Protein AF-A0A2V8IX48-F1 (afdb_monomer_lite)

Secondary structure (DSSP, 8-state):
--HHHHHHHTTS-HHHHHHHHHHHHTS--TT-SSPPPGGGEEEEEEEES-GGGHHHHHHHHHHHH-S-PPEEEEEE-S--SSTT--EEEEEEEPPPP------

Sequence (103 aa):
MNTREARTKCRRMPARRNLQNFWHSFSPRKGYRSPLPRNDIVTMTVFITDVRLGPEFLRIRKEILGRDFPASALIGVSRLMPVDGLLEIQAIAVLPCRDTATP

Structure (mmCIF, N/CA/C/O backbone):
data_AF-A0A2V8IX48-F1
#
_entry.id   AF-A0A2V8IX48-F1
#
loop_
_atom_site.group_PDB
_atom_site.id
_atom_site.type_symbol
_atom_site.label_atom_id
_atom_site.label_alt_id
_atom_site.label_comp_id
_atom_site.label_asym_id
_atom_site.label_entity_id
_atom_site.label_seq_id
_atom_site.pdbx_PDB_ins_code
_atom_site.Cartn_x
_atom_site.Cartn_y
_atom_site.Cartn_z
_atom_site.occupancy
_atom_site.B_iso_or_equiv
_atom_site.auth_seq_id
_atom_site.auth_comp_id
_atom_site.auth_asym_id
_atom_site.auth_atom_id
_atom_site.pdbx_PDB_model_num
ATOM 1 N N . MET A 1 1 ? 3.628 21.541 28.780 1.00 41.91 1 MET A N 1
ATOM 2 C CA . MET A 1 1 ? 3.227 21.091 27.425 1.00 41.91 1 MET A CA 1
ATOM 3 C C . MET A 1 1 ? 1.832 20.488 27.506 1.00 41.91 1 MET A C 1
ATOM 5 O O . MET A 1 1 ? 1.640 19.550 28.266 1.00 41.91 1 MET A O 1
ATOM 9 N N . ASN A 1 2 ? 0.848 21.075 26.820 1.00 37.06 2 ASN A N 1
ATOM 10 C CA . ASN A 1 2 ? -0.567 20.721 26.973 1.00 37.06 2 ASN A CA 1
ATOM 11 C C . ASN A 1 2 ? -0.917 19.475 26.132 1.00 37.06 2 ASN A C 1
ATOM 13 O O . ASN A 1 2 ? -0.599 19.397 24.946 1.00 37.06 2 ASN A O 1
ATOM 17 N N . THR A 1 3 ? -1.588 18.499 26.741 1.00 45.44 3 THR A N 1
ATOM 18 C CA . THR A 1 3 ? -1.913 17.169 26.184 1.00 45.44 3 THR A CA 1
ATOM 19 C C . THR A 1 3 ? -2.754 17.210 24.900 1.00 45.44 3 THR A C 1
ATOM 21 O O . THR A 1 3 ? -2.769 16.243 24.134 1.00 45.44 3 THR A O 1
ATOM 24 N N . ARG A 1 4 ? -3.411 18.339 24.607 1.00 41.47 4 ARG A N 1
ATOM 25 C CA . ARG A 1 4 ? -4.147 18.572 23.351 1.00 41.47 4 ARG A CA 1
ATOM 26 C C . ARG A 1 4 ? -3.238 18.803 22.141 1.00 41.47 4 ARG A C 1
ATOM 28 O O . ARG A 1 4 ? -3.573 18.377 21.041 1.00 41.47 4 ARG A O 1
ATOM 35 N N . GLU A 1 5 ? -2.073 19.410 22.333 1.00 37.19 5 GLU A N 1
ATOM 36 C CA . GLU A 1 5 ? -1.149 19.753 21.245 1.00 37.19 5 GLU A CA 1
ATOM 37 C C . GLU A 1 5 ? -0.362 18.522 20.757 1.00 37.19 5 GLU A C 1
ATOM 39 O O . GLU A 1 5 ? -0.151 18.331 19.557 1.00 37.19 5 GLU A O 1
ATOM 44 N N . ALA A 1 6 ? -0.045 17.604 21.679 1.00 35.69 6 ALA A N 1
ATOM 45 C CA . ALA A 1 6 ? 0.565 16.309 21.371 1.00 35.69 6 ALA A CA 1
ATOM 46 C C . ALA A 1 6 ? -0.364 15.401 20.539 1.00 35.69 6 ALA A C 1
ATOM 48 O O . ALA A 1 6 ? 0.090 14.753 19.594 1.00 35.69 6 ALA A O 1
ATOM 49 N N . ARG A 1 7 ? -1.680 15.406 20.817 1.00 34.88 7 ARG A N 1
ATOM 50 C CA . ARG A 1 7 ? -2.681 14.656 20.029 1.00 34.88 7 ARG A CA 1
ATOM 51 C C . ARG A 1 7 ? -2.819 15.180 18.601 1.00 34.88 7 ARG A C 1
ATOM 53 O O . ARG A 1 7 ? -2.979 14.384 17.682 1.00 34.88 7 ARG A O 1
ATOM 60 N N . THR A 1 8 ? -2.724 16.492 18.402 1.00 39.00 8 THR A N 1
ATOM 61 C CA . THR A 1 8 ? -2.839 17.108 17.070 1.00 39.00 8 THR A CA 1
ATOM 62 C C . THR A 1 8 ? -1.580 16.889 16.229 1.00 39.00 8 THR A C 1
ATOM 64 O O . THR A 1 8 ? -1.679 16.649 15.027 1.00 39.00 8 THR A O 1
ATOM 67 N N . LYS A 1 9 ? -0.394 16.867 16.855 1.00 37.81 9 LYS A N 1
ATOM 68 C CA . LYS A 1 9 ? 0.878 16.573 16.173 1.00 37.81 9 LYS A CA 1
ATOM 69 C C . LYS A 1 9 ? 1.005 15.095 15.766 1.00 37.81 9 LYS A C 1
ATOM 71 O O . LYS A 1 9 ? 1.582 14.810 14.721 1.00 37.81 9 LYS A O 1
ATOM 76 N N . CYS A 1 10 ? 0.396 14.183 16.533 1.00 33.59 10 CYS A N 1
ATOM 77 C CA . CYS A 1 10 ? 0.321 12.743 16.243 1.00 33.59 10 CYS A CA 1
ATOM 78 C C . CYS A 1 10 ? -0.755 12.374 15.192 1.00 33.59 10 CYS A C 1
ATOM 80 O O . CYS A 1 10 ? -0.787 11.258 14.687 1.00 33.59 10 CYS A O 1
ATOM 82 N N . ARG A 1 11 ? -1.639 13.317 14.825 1.00 43.06 11 ARG A N 1
ATOM 83 C CA . ARG A 1 11 ? -2.783 13.083 13.922 1.00 43.06 11 ARG A CA 1
ATOM 84 C C . ARG A 1 11 ? -2.513 13.338 12.439 1.00 43.06 11 ARG A C 1
ATOM 86 O O . ARG A 1 11 ? -3.404 13.118 11.623 1.00 43.06 11 ARG A O 1
ATOM 93 N N . ARG A 1 12 ? -1.320 13.809 12.063 1.00 47.09 12 ARG A N 1
ATOM 94 C CA . ARG A 1 12 ? -0.921 13.830 10.648 1.00 47.09 12 ARG A CA 1
ATOM 95 C C . ARG A 1 12 ? -0.624 12.394 10.243 1.00 47.09 12 ARG A C 1
ATOM 97 O O . ARG A 1 12 ? 0.310 11.807 10.778 1.00 47.09 12 ARG A O 1
ATOM 104 N N . MET A 1 13 ? -1.434 11.846 9.339 1.00 50.38 13 MET A N 1
ATOM 105 C CA . MET A 1 13 ? -1.317 10.470 8.860 1.00 50.38 13 MET A CA 1
ATOM 106 C C . MET A 1 13 ? 0.148 10.034 8.677 1.00 50.38 13 MET A C 1
ATOM 108 O O . MET A 1 13 ? 0.860 10.622 7.853 1.00 50.38 13 MET A O 1
ATOM 112 N N . PRO A 1 14 ? 0.587 8.952 9.346 1.00 64.31 14 PRO A N 1
ATOM 113 C CA . PRO A 1 14 ? 1.864 8.312 9.070 1.00 64.31 14 PRO A CA 1
ATOM 114 C C . PRO A 1 14 ? 1.968 7.841 7.622 1.00 64.31 14 PRO A C 1
ATOM 116 O O . PRO A 1 14 ? 3.076 7.685 7.143 1.00 64.31 14 PRO A O 1
ATOM 119 N N . ALA A 1 15 ? 0.857 7.671 6.894 1.00 64.56 15 ALA A N 1
ATOM 120 C CA . ALA A 1 15 ? 0.829 7.166 5.521 1.00 64.56 15 ALA A CA 1
ATOM 121 C C . ALA A 1 15 ? 1.844 7.844 4.589 1.00 64.56 15 ALA A C 1
ATOM 123 O O . ALA A 1 15 ? 2.589 7.165 3.887 1.00 64.56 15 ALA A O 1
ATOM 124 N N . ARG A 1 16 ? 1.936 9.180 4.625 1.00 74.88 16 ARG A N 1
ATOM 125 C CA . ARG A 1 16 ? 2.905 9.917 3.804 1.00 74.88 16 ARG A CA 1
ATOM 126 C C . ARG A 1 16 ? 4.344 9.631 4.230 1.00 74.88 16 ARG A C 1
ATOM 128 O O . ARG A 1 16 ? 5.198 9.437 3.373 1.00 74.88 16 ARG A O 1
ATOM 135 N N . ARG A 1 17 ? 4.604 9.565 5.538 1.00 75.69 17 ARG A N 1
ATOM 136 C CA . ARG A 1 17 ? 5.923 9.229 6.092 1.00 75.69 17 ARG A CA 1
ATOM 137 C C . ARG A 1 17 ? 6.297 7.774 5.811 1.00 75.69 17 ARG A C 1
ATOM 139 O O . ARG A 1 17 ? 7.434 7.513 5.454 1.00 75.69 17 ARG A O 1
ATOM 146 N N . ASN A 1 18 ? 5.352 6.848 5.905 1.00 74.88 18 ASN A N 1
ATOM 147 C CA . ASN A 1 18 ? 5.566 5.427 5.660 1.00 74.88 18 ASN A CA 1
ATOM 148 C C . ASN A 1 18 ? 5.826 5.179 4.178 1.00 74.88 18 ASN A C 1
ATOM 150 O O . ASN A 1 18 ? 6.771 4.474 3.857 1.00 74.88 18 ASN A O 1
ATOM 154 N N . LEU A 1 19 ? 5.077 5.829 3.280 1.00 67.94 19 LEU A N 1
ATOM 155 C CA . LEU A 1 19 ? 5.320 5.735 1.842 1.00 67.94 19 LEU A CA 1
ATOM 156 C C . LEU A 1 19 ? 6.647 6.408 1.438 1.00 67.94 19 LEU A C 1
ATOM 158 O O . LEU A 1 19 ? 7.353 5.890 0.579 1.00 67.94 19 LEU A O 1
ATOM 162 N N . GLN A 1 20 ? 7.038 7.504 2.100 1.00 73.31 20 GLN A N 1
ATOM 163 C CA . GLN A 1 20 ? 8.364 8.115 1.930 1.00 73.31 20 GLN A CA 1
ATOM 164 C C . GLN A 1 20 ? 9.493 7.205 2.434 1.00 73.31 20 GLN A C 1
ATOM 166 O O . GLN A 1 20 ? 10.448 6.971 1.705 1.00 73.31 20 GLN A O 1
ATOM 171 N N . ASN A 1 21 ? 9.387 6.654 3.646 1.00 76.25 21 ASN A N 1
ATOM 172 C CA . ASN A 1 21 ? 10.375 5.730 4.215 1.00 76.25 21 ASN A CA 1
ATOM 173 C C . ASN A 1 21 ? 10.511 4.455 3.373 1.00 76.25 21 ASN A C 1
ATOM 175 O O . ASN A 1 21 ? 11.620 3.990 3.113 1.00 76.25 21 ASN A O 1
ATOM 179 N N . PHE A 1 22 ? 9.379 3.912 2.927 1.00 73.69 22 PHE A N 1
ATOM 180 C CA . PHE A 1 22 ? 9.307 2.808 1.980 1.00 73.69 22 PHE A CA 1
ATOM 181 C C . PHE A 1 22 ? 10.079 3.155 0.705 1.00 73.69 22 PHE A C 1
ATOM 183 O O . PHE A 1 22 ? 11.013 2.445 0.352 1.00 73.69 22 PHE A O 1
ATOM 190 N N . TRP A 1 23 ? 9.780 4.295 0.076 1.00 65.88 23 TRP A N 1
ATOM 191 C CA . TRP A 1 23 ? 10.484 4.741 -1.127 1.00 65.88 23 TRP A CA 1
ATOM 192 C C . TRP A 1 23 ? 11.993 4.899 -0.895 1.00 65.88 23 TRP A C 1
ATOM 194 O O . TRP A 1 23 ? 12.796 4.402 -1.678 1.00 65.88 23 TRP A O 1
ATOM 204 N N . HIS A 1 24 ? 12.397 5.507 0.223 1.00 69.69 24 HIS A N 1
ATOM 205 C CA . HIS A 1 24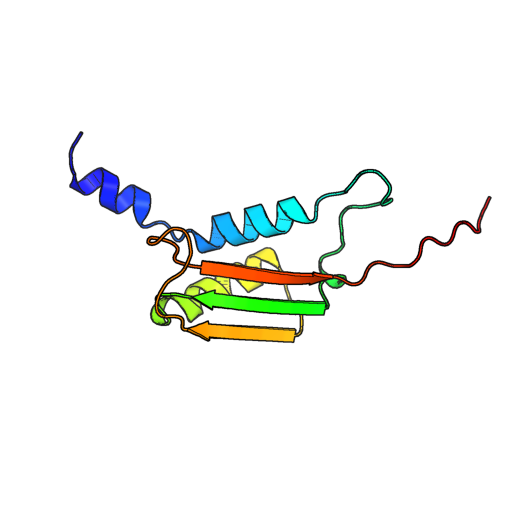 ? 13.807 5.636 0.595 1.00 69.69 24 HIS A CA 1
ATOM 206 C C . HIS A 1 24 ? 14.505 4.288 0.820 1.00 69.69 24 HIS A C 1
ATOM 208 O O . HIS A 1 24 ? 15.708 4.190 0.601 1.00 69.69 24 HIS A O 1
ATOM 214 N N . SER A 1 25 ? 13.777 3.240 1.209 1.00 67.56 25 SER A N 1
ATOM 215 C CA . SER A 1 25 ? 14.332 1.885 1.353 1.00 67.56 25 SER A CA 1
ATOM 216 C C . SER A 1 25 ? 14.671 1.238 0.001 1.00 67.56 25 SER A C 1
ATOM 218 O O . SER A 1 25 ? 15.479 0.308 -0.050 1.00 67.56 25 SER A O 1
ATOM 220 N N . PHE A 1 26 ? 14.093 1.759 -1.087 1.00 60.72 26 PHE A N 1
ATOM 221 C CA . PHE A 1 26 ? 14.386 1.402 -2.477 1.00 60.72 26 PHE A CA 1
ATOM 222 C C . PHE A 1 26 ? 15.337 2.395 -3.178 1.00 60.72 26 PHE A C 1
ATOM 224 O O . PHE A 1 26 ? 15.629 2.242 -4.365 1.00 60.72 26 PHE A O 1
ATOM 231 N N . SER A 1 27 ? 15.873 3.390 -2.457 1.00 57.09 27 SER A N 1
ATOM 232 C CA . SER A 1 27 ? 16.981 4.228 -2.938 1.00 57.09 27 SER A CA 1
ATOM 233 C C . SER A 1 27 ? 18.221 3.378 -3.272 1.00 57.09 27 SER A C 1
ATOM 235 O O . SER A 1 27 ? 18.339 2.249 -2.787 1.00 57.09 27 SER A O 1
ATOM 237 N N . PRO A 1 28 ? 19.168 3.890 -4.087 1.00 55.75 28 PRO A N 1
ATOM 238 C CA . PRO A 1 28 ? 20.189 3.066 -4.724 1.00 55.75 28 PRO A CA 1
ATOM 239 C C . PRO A 1 28 ? 21.006 2.294 -3.687 1.00 55.75 28 PRO A C 1
ATOM 241 O O . PRO A 1 28 ? 21.752 2.878 -2.897 1.00 55.75 28 PRO A O 1
ATOM 244 N N . ARG A 1 29 ? 20.891 0.963 -3.693 1.00 56.34 29 ARG A N 1
ATOM 245 C CA . ARG A 1 29 ? 21.832 0.111 -2.963 1.00 56.34 29 ARG A CA 1
ATOM 246 C C . ARG A 1 29 ? 23.133 0.040 -3.760 1.00 56.34 29 ARG A C 1
ATOM 248 O O . ARG A 1 29 ? 23.097 -0.074 -4.986 1.00 56.34 29 ARG A O 1
ATOM 255 N N . LYS A 1 30 ? 24.282 0.104 -3.071 1.00 45.72 30 LYS A N 1
ATOM 256 C CA . LYS A 1 30 ? 25.615 -0.014 -3.693 1.00 45.72 30 LYS A CA 1
ATOM 257 C C . LYS A 1 30 ? 25.634 -1.210 -4.659 1.00 45.72 30 LYS A C 1
ATOM 259 O O . LYS A 1 30 ? 25.433 -2.344 -4.237 1.00 45.72 30 LYS A O 1
ATOM 264 N N . GLY A 1 31 ? 25.843 -0.933 -5.949 1.00 54.88 31 GLY A N 1
ATOM 265 C CA . GLY A 1 31 ? 25.870 -1.930 -7.024 1.00 54.88 31 GLY A CA 1
ATOM 266 C C . GLY A 1 31 ? 24.706 -1.874 -8.029 1.00 54.88 31 GLY A C 1
ATOM 267 O O . GLY A 1 31 ? 24.756 -2.599 -9.019 1.00 54.88 31 GLY A O 1
ATOM 268 N N . TYR A 1 32 ? 23.675 -1.052 -7.830 1.00 54.34 32 TYR A N 1
ATOM 269 C CA . TYR A 1 32 ? 22.670 -0.754 -8.865 1.00 54.34 32 TYR A CA 1
ATOM 270 C C . TYR A 1 32 ? 22.977 0.601 -9.523 1.00 54.34 32 TYR A C 1
ATOM 272 O O . TYR A 1 32 ? 23.342 1.548 -8.827 1.00 54.34 32 TYR A O 1
ATOM 280 N N . ARG A 1 33 ? 22.886 0.691 -10.862 1.00 50.44 33 ARG A N 1
ATOM 281 C CA . ARG A 1 33 ? 23.322 1.872 -11.648 1.00 50.44 33 ARG A CA 1
ATOM 282 C C . ARG A 1 33 ? 22.380 3.081 -11.517 1.00 50.44 33 ARG A C 1
ATOM 284 O O . ARG A 1 33 ? 22.735 4.175 -11.942 1.00 50.44 33 ARG A O 1
ATOM 291 N N . SER A 1 34 ? 21.220 2.915 -10.889 1.00 46.78 34 SER A N 1
ATOM 292 C CA . SER A 1 34 ? 20.217 3.968 -10.712 1.00 46.78 34 SER A CA 1
ATOM 293 C C . SER A 1 34 ? 19.276 3.644 -9.538 1.00 46.78 34 SER A C 1
ATOM 295 O O . SER A 1 34 ? 19.146 2.472 -9.172 1.00 46.78 34 SER A O 1
ATOM 297 N N . PRO A 1 35 ? 18.639 4.655 -8.904 1.00 56.66 35 PRO A N 1
ATOM 298 C CA . PRO A 1 35 ? 17.507 4.415 -8.003 1.00 56.66 35 PRO A CA 1
ATOM 299 C C . PRO A 1 35 ? 16.435 3.621 -8.746 1.00 56.66 35 PRO A C 1
ATOM 301 O O . PRO A 1 35 ? 16.275 3.831 -9.950 1.00 56.66 35 PRO A O 1
ATOM 304 N N . LEU A 1 36 ? 15.708 2.741 -8.051 1.00 56.75 36 LEU A N 1
ATOM 305 C CA . LEU A 1 36 ? 14.652 1.971 -8.702 1.00 56.75 36 LEU A CA 1
ATOM 306 C C . LEU A 1 36 ? 13.649 2.923 -9.358 1.00 56.75 36 LEU A C 1
ATOM 308 O O . LEU A 1 36 ? 13.054 3.747 -8.649 1.00 56.75 36 LEU A O 1
ATOM 312 N N . PRO A 1 37 ? 13.446 2.869 -10.685 1.00 63.69 37 PRO A N 1
ATOM 313 C CA . PRO A 1 37 ? 12.306 3.528 -11.273 1.00 63.69 37 PRO A CA 1
ATOM 314 C C . PRO A 1 37 ? 11.033 2.997 -10.622 1.00 63.69 37 PRO A C 1
ATOM 316 O O . PRO A 1 37 ? 10.890 1.837 -10.249 1.00 63.69 37 PRO A O 1
ATOM 319 N N . ARG A 1 38 ? 10.070 3.899 -10.495 1.00 63.06 38 ARG A N 1
ATOM 320 C CA . ARG A 1 38 ? 8.753 3.652 -9.906 1.00 63.06 38 ARG A CA 1
ATOM 321 C C . ARG A 1 38 ? 8.020 2.455 -10.537 1.00 63.06 38 ARG A C 1
ATOM 323 O O . ARG A 1 38 ? 7.202 1.836 -9.868 1.00 63.06 38 ARG A O 1
ATOM 330 N N . ASN A 1 39 ? 8.366 2.144 -11.787 1.00 72.38 39 ASN A N 1
ATOM 331 C CA . ASN A 1 39 ? 7.851 1.032 -12.582 1.00 72.38 39 ASN A CA 1
ATOM 332 C C . ASN A 1 39 ? 8.425 -0.345 -12.225 1.00 72.38 39 ASN A C 1
ATOM 334 O O . ASN A 1 39 ? 7.863 -1.343 -12.658 1.00 72.38 39 ASN A O 1
ATOM 338 N N . ASP A 1 40 ? 9.512 -0.422 -11.455 1.00 81.69 40 ASP A N 1
ATOM 339 C CA . ASP A 1 40 ? 10.098 -1.716 -11.084 1.00 81.69 40 ASP A CA 1
ATOM 340 C C . ASP A 1 40 ? 9.288 -2.409 -9.988 1.00 81.69 40 ASP A C 1
ATOM 342 O O . ASP A 1 40 ? 9.387 -3.622 -9.809 1.00 81.69 40 ASP A O 1
ATOM 346 N N . ILE A 1 41 ? 8.477 -1.655 -9.237 1.00 85.44 41 ILE A N 1
ATOM 347 C CA . ILE A 1 41 ? 7.554 -2.225 -8.258 1.00 85.44 41 ILE A CA 1
ATOM 348 C C . ILE A 1 41 ? 6.428 -2.905 -9.033 1.00 85.44 41 ILE A C 1
ATOM 350 O O . ILE A 1 41 ? 5.670 -2.242 -9.733 1.00 85.44 41 ILE A O 1
ATOM 354 N N . VAL A 1 42 ? 6.293 -4.220 -8.869 1.00 89.50 42 VAL A N 1
ATOM 355 C CA . VAL A 1 42 ? 5.296 -5.027 -9.593 1.00 89.50 42 VAL A CA 1
ATOM 356 C C . VAL A 1 42 ? 4.057 -5.321 -8.751 1.00 89.50 42 VAL A C 1
ATOM 358 O O . VAL A 1 42 ? 2.954 -5.439 -9.283 1.00 89.50 42 VAL A O 1
ATOM 361 N N . THR A 1 43 ? 4.208 -5.396 -7.425 1.00 92.44 43 THR A N 1
ATOM 362 C CA . THR A 1 43 ? 3.082 -5.581 -6.501 1.00 92.44 43 THR A CA 1
ATOM 363 C C . THR A 1 43 ? 3.302 -4.867 -5.173 1.00 92.44 43 THR A C 1
ATOM 365 O O . THR A 1 43 ? 4.439 -4.733 -4.711 1.00 92.44 43 THR A O 1
ATOM 368 N N . MET A 1 44 ? 2.210 -4.421 -4.549 1.00 91.25 44 MET A N 1
ATOM 369 C CA . MET A 1 44 ? 2.187 -3.929 -3.174 1.00 91.25 44 MET A CA 1
ATOM 370 C C . MET A 1 44 ? 1.026 -4.508 -2.363 1.00 91.25 44 MET A C 1
ATOM 372 O O . MET A 1 44 ? -0.110 -4.597 -2.826 1.00 91.25 44 MET A O 1
ATOM 376 N N . THR A 1 45 ? 1.295 -4.783 -1.097 1.00 95.56 45 THR A N 1
ATOM 377 C CA . THR A 1 45 ? 0.294 -5.128 -0.093 1.00 95.56 45 THR A CA 1
ATOM 378 C C . THR A 1 45 ? 0.315 -4.063 0.987 1.00 95.56 45 THR A C 1
ATOM 380 O O . THR A 1 45 ? 1.36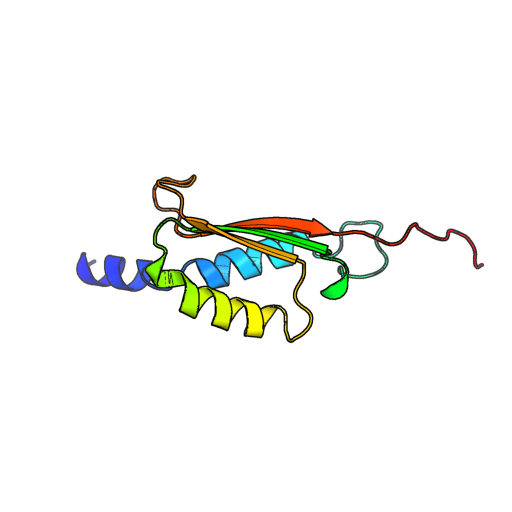2 -3.741 1.549 1.00 95.56 45 THR A O 1
ATOM 383 N N . VAL A 1 46 ? -0.850 -3.490 1.254 1.00 94.88 46 VAL A N 1
ATOM 384 C CA . VAL A 1 46 ? -1.021 -2.394 2.200 1.00 94.88 46 VAL A CA 1
ATOM 385 C C . VAL A 1 46 ? -1.927 -2.870 3.317 1.00 94.88 46 VAL A C 1
ATOM 387 O O . VAL A 1 46 ? -3.069 -3.250 3.067 1.00 94.88 46 VAL A O 1
ATOM 390 N N . PHE A 1 47 ? -1.433 -2.812 4.545 1.00 96.50 47 PHE A N 1
ATOM 391 C CA . PHE A 1 47 ? -2.194 -3.142 5.740 1.00 96.50 47 PHE A CA 1
ATOM 392 C C . PHE A 1 47 ? -2.594 -1.858 6.456 1.00 96.50 47 PHE A C 1
ATOM 394 O O . PHE A 1 47 ? -1.755 -0.981 6.672 1.00 96.50 47 PHE A O 1
ATOM 401 N N . ILE A 1 48 ? -3.869 -1.732 6.817 1.00 95.81 48 ILE A N 1
ATOM 402 C CA . ILE A 1 48 ? -4.419 -0.527 7.442 1.00 95.81 48 ILE A CA 1
ATOM 403 C C . ILE A 1 48 ? -5.246 -0.889 8.673 1.00 95.81 48 ILE A C 1
ATOM 405 O O . ILE A 1 48 ? -6.069 -1.801 8.624 1.00 95.81 48 ILE A O 1
ATOM 409 N N . THR A 1 49 ? -5.037 -0.180 9.783 1.00 96.12 49 THR A N 1
ATOM 410 C CA . THR A 1 49 ? -5.783 -0.439 11.030 1.00 96.12 49 THR A CA 1
ATOM 411 C C . THR A 1 49 ? -7.126 0.286 11.093 1.00 96.12 49 THR A C 1
ATOM 413 O O . THR A 1 49 ? -8.021 -0.127 11.824 1.00 96.12 49 THR A O 1
ATOM 416 N N . ASP A 1 50 ? -7.305 1.338 10.290 1.00 94.38 50 ASP A N 1
ATOM 417 C CA . ASP A 1 50 ? -8.572 2.055 10.137 1.00 94.38 50 ASP A CA 1
ATOM 418 C C . ASP A 1 50 ? -8.907 2.231 8.652 1.00 94.38 50 ASP A C 1
ATOM 420 O O . ASP A 1 50 ? -8.349 3.080 7.962 1.00 94.38 50 ASP A O 1
ATOM 424 N N . VAL A 1 51 ? -9.850 1.437 8.146 1.00 93.00 51 VAL A N 1
ATOM 425 C CA . VAL A 1 51 ? -1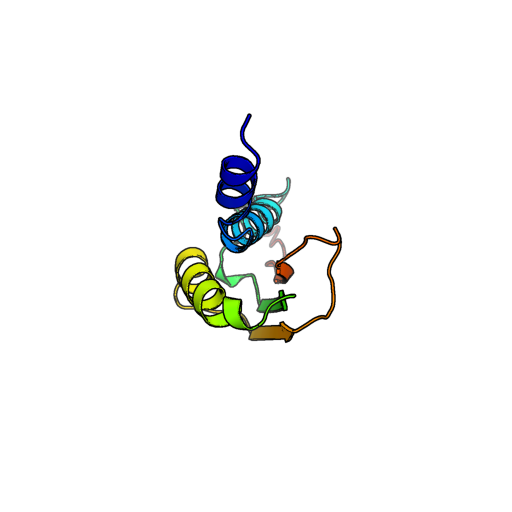0.235 1.429 6.722 1.00 93.00 51 VAL A CA 1
ATOM 426 C C . VAL A 1 51 ? -10.812 2.760 6.229 1.00 93.00 51 VAL A C 1
ATOM 428 O O . VAL A 1 51 ? -10.761 3.041 5.031 1.00 93.00 51 VAL A O 1
ATOM 431 N N . ARG A 1 52 ? -11.296 3.630 7.128 1.00 93.50 52 ARG A N 1
ATOM 432 C CA . ARG A 1 52 ? -11.809 4.969 6.772 1.00 93.50 52 ARG A CA 1
ATOM 433 C C . ARG A 1 52 ? -10.716 5.876 6.207 1.00 93.50 52 ARG A C 1
ATOM 435 O O . ARG A 1 52 ? -11.008 6.847 5.519 1.00 93.50 52 ARG A O 1
ATOM 442 N N . LEU A 1 53 ? -9.458 5.538 6.474 1.00 92.25 53 LEU A N 1
ATOM 443 C CA . LEU A 1 53 ? -8.267 6.219 5.978 1.00 92.25 53 LEU A CA 1
ATOM 444 C C . LEU A 1 53 ? -7.914 5.831 4.524 1.00 92.25 53 LEU A C 1
ATOM 446 O O . LEU A 1 53 ? -7.045 6.456 3.914 1.00 92.25 53 LEU A O 1
ATOM 450 N N . GLY A 1 54 ? -8.596 4.837 3.942 1.00 90.62 54 GLY A N 1
ATOM 451 C CA . GLY A 1 54 ? -8.347 4.329 2.589 1.00 90.62 54 GLY A CA 1
ATOM 452 C C . GLY A 1 54 ? -8.364 5.393 1.478 1.00 90.62 54 GLY A C 1
ATOM 453 O O . GLY A 1 54 ? -7.408 5.447 0.702 1.00 90.62 54 GLY A O 1
ATOM 454 N N . PRO A 1 55 ? -9.378 6.278 1.389 1.00 93.31 55 PRO A N 1
ATOM 455 C CA . PRO A 1 55 ? -9.418 7.324 0.363 1.00 93.31 55 PRO A CA 1
ATOM 456 C C . PRO A 1 55 ? -8.233 8.298 0.430 1.00 93.31 55 PRO A C 1
ATOM 458 O O . PRO A 1 55 ? -7.672 8.674 -0.601 1.00 93.31 55 PRO A O 1
ATOM 461 N N . GLU A 1 56 ? -7.806 8.677 1.637 1.00 91.75 56 GLU A N 1
ATOM 462 C CA . GLU A 1 56 ? -6.638 9.544 1.817 1.00 91.75 56 GLU A CA 1
ATOM 463 C C . GLU A 1 56 ? -5.344 8.816 1.431 1.00 91.75 56 GLU A C 1
ATOM 465 O O . GLU A 1 56 ? -4.499 9.396 0.745 1.00 91.75 56 GLU A O 1
ATOM 470 N N . PHE A 1 57 ? -5.218 7.530 1.778 1.00 91.00 57 PHE A N 1
ATOM 471 C CA . PHE A 1 57 ? -4.107 6.699 1.319 1.00 91.00 57 PHE A CA 1
ATOM 472 C C . PHE A 1 57 ? -4.044 6.628 -0.212 1.00 91.00 57 PHE A C 1
ATOM 474 O O . PHE A 1 57 ? -2.976 6.844 -0.780 1.00 91.00 57 PHE A O 1
ATOM 481 N N . LEU A 1 58 ? -5.167 6.385 -0.895 1.00 89.81 58 LEU A N 1
ATOM 482 C CA . LEU A 1 58 ? -5.210 6.324 -2.360 1.00 89.81 58 LEU A CA 1
ATOM 483 C C . LEU A 1 58 ? -4.795 7.653 -3.007 1.00 89.81 58 LEU A C 1
ATOM 485 O O . LEU A 1 58 ? -4.049 7.646 -3.989 1.00 89.81 58 LEU A O 1
ATOM 489 N N . ARG A 1 59 ? -5.205 8.793 -2.434 1.00 91.19 59 ARG A N 1
ATOM 490 C CA . ARG A 1 59 ? -4.759 10.123 -2.879 1.00 91.19 59 ARG A CA 1
ATOM 491 C C . ARG A 1 59 ? -3.240 10.276 -2.750 1.00 91.19 59 ARG A C 1
ATOM 493 O O . ARG A 1 59 ? -2.580 10.624 -3.725 1.00 91.19 59 ARG A O 1
ATOM 500 N N . ILE A 1 60 ? -2.679 9.961 -1.581 1.00 89.25 60 ILE A N 1
ATOM 501 C CA . ILE A 1 60 ? -1.230 10.043 -1.318 1.00 89.25 6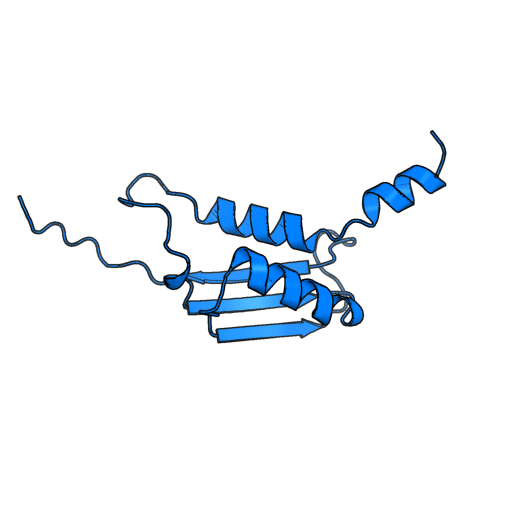0 ILE A CA 1
ATOM 502 C C . ILE A 1 60 ? -0.452 9.076 -2.222 1.00 89.25 60 ILE A C 1
ATOM 504 O O . ILE A 1 60 ? 0.587 9.437 -2.776 1.00 89.25 60 ILE A O 1
ATOM 508 N N . ARG A 1 61 ? -0.963 7.854 -2.408 1.00 87.19 61 ARG A N 1
ATOM 509 C CA . ARG A 1 61 ? -0.390 6.846 -3.304 1.00 87.19 61 ARG A CA 1
ATOM 510 C C . ARG A 1 61 ? -0.314 7.374 -4.731 1.00 87.19 61 ARG A C 1
ATOM 512 O O . ARG A 1 61 ? 0.717 7.206 -5.365 1.00 87.19 61 ARG A O 1
ATOM 519 N N . LYS A 1 62 ? -1.358 8.042 -5.225 1.00 87.00 62 LYS A N 1
ATOM 520 C CA . LYS A 1 62 ? -1.366 8.663 -6.558 1.00 87.00 62 LYS A CA 1
ATOM 521 C C . LYS A 1 62 ? -0.368 9.815 -6.678 1.00 87.00 62 LYS A C 1
ATOM 523 O O . LYS A 1 62 ? 0.305 9.927 -7.695 1.00 87.00 62 LYS A O 1
ATOM 528 N N . GLU A 1 63 ? -0.224 10.640 -5.644 1.00 86.12 63 GLU A N 1
ATOM 529 C CA . GLU A 1 63 ? 0.776 11.720 -5.620 1.00 86.12 63 GLU A CA 1
ATOM 530 C C . GLU A 1 63 ? 2.209 11.177 -5.674 1.00 86.12 63 GLU A C 1
ATOM 532 O O . GLU A 1 63 ? 3.048 11.692 -6.413 1.00 86.12 63 GLU A O 1
ATOM 537 N N . ILE A 1 64 ? 2.490 10.116 -4.912 1.00 79.56 64 ILE A N 1
ATOM 538 C CA . ILE A 1 64 ? 3.840 9.556 -4.791 1.00 79.56 64 ILE A CA 1
ATOM 539 C C . ILE A 1 64 ? 4.169 8.581 -5.919 1.00 79.56 64 ILE A C 1
ATOM 541 O O . ILE A 1 64 ? 5.323 8.545 -6.331 1.00 79.56 64 ILE A O 1
ATOM 545 N N . LEU A 1 65 ? 3.197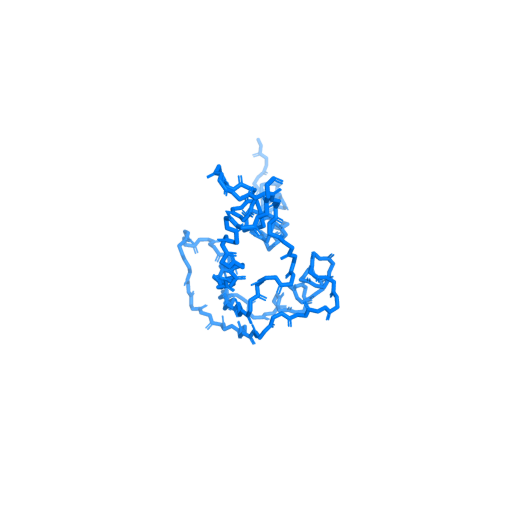 7.817 -6.429 1.00 78.56 65 LEU A N 1
ATOM 546 C CA . LEU A 1 65 ? 3.408 6.778 -7.443 1.00 78.56 65 LEU A CA 1
ATOM 547 C C . LEU A 1 65 ? 2.874 7.132 -8.846 1.00 78.56 65 LEU A C 1
ATOM 549 O O . LEU A 1 65 ? 3.143 6.425 -9.807 1.00 78.56 65 LEU A O 1
ATOM 553 N N . GLY A 1 66 ? 2.231 8.281 -9.034 1.00 79.88 66 GLY A N 1
ATOM 554 C CA . GLY A 1 66 ? 1.777 8.701 -10.361 1.00 79.88 66 GLY A CA 1
ATOM 555 C C . GLY A 1 66 ? 0.608 7.860 -10.889 1.00 79.88 66 GLY A C 1
ATOM 556 O O . GLY A 1 66 ? -0.338 7.593 -10.149 1.00 79.88 66 GLY A O 1
ATOM 557 N N . ARG A 1 67 ? 0.628 7.532 -12.191 1.00 69.62 67 ARG A N 1
ATOM 558 C CA . ARG A 1 67 ? -0.476 6.848 -12.898 1.00 69.62 67 ARG A CA 1
ATOM 559 C C . ARG A 1 67 ? -0.287 5.334 -13.045 1.00 69.62 67 ARG A C 1
ATOM 561 O O . ARG A 1 67 ? -1.292 4.631 -13.068 1.00 69.62 67 ARG A O 1
ATOM 568 N N . ASP A 1 68 ? 0.954 4.856 -13.088 1.00 70.38 68 ASP A N 1
ATOM 569 C CA . ASP A 1 68 ? 1.269 3.437 -13.266 1.00 70.38 68 ASP A CA 1
ATOM 570 C C . ASP A 1 68 ? 1.371 2.762 -11.903 1.00 70.38 68 ASP A C 1
ATOM 572 O O . ASP A 1 68 ? 2.388 2.804 -11.208 1.00 70.38 68 ASP A O 1
ATOM 576 N N . PHE A 1 69 ? 0.245 2.211 -11.466 1.00 73.12 69 PHE A N 1
ATOM 577 C CA . PHE A 1 69 ? 0.169 1.530 -10.190 1.00 73.12 69 PHE A CA 1
ATOM 578 C C . PHE A 1 69 ? 0.582 0.065 -10.340 1.00 73.12 69 PHE A C 1
ATOM 580 O O . PHE A 1 69 ? 0.048 -0.617 -11.216 1.00 73.12 69 PHE A O 1
ATOM 587 N N . PRO A 1 70 ? 1.426 -0.467 -9.437 1.00 85.00 70 PRO A N 1
ATOM 588 C CA . PRO A 1 70 ? 1.577 -1.910 -9.326 1.00 85.00 70 PRO A CA 1
ATOM 589 C C . PRO A 1 70 ? 0.239 -2.555 -8.971 1.00 85.00 70 PRO A C 1
ATOM 591 O O . PRO A 1 70 ? -0.645 -1.903 -8.387 1.00 85.00 70 PRO A O 1
ATOM 594 N N . ALA A 1 71 ? 0.141 -3.861 -9.224 1.00 90.12 71 ALA A N 1
ATOM 595 C CA . ALA A 1 71 ? -0.910 -4.675 -8.631 1.00 90.12 71 ALA A CA 1
ATOM 596 C C . ALA A 1 71 ? -0.960 -4.409 -7.117 1.00 90.12 71 ALA A C 1
ATOM 598 O O . ALA A 1 71 ? 0.079 -4.259 -6.469 1.00 90.12 71 ALA A O 1
ATOM 599 N N . SER A 1 72 ? -2.158 -4.265 -6.547 1.00 91.69 72 SER A N 1
ATOM 600 C CA . SER A 1 72 ? -2.266 -3.862 -5.145 1.00 91.69 72 SER A CA 1
ATOM 601 C C . SER A 1 72 ? -3.440 -4.453 -4.403 1.00 91.69 72 SER A C 1
ATOM 603 O O . SER A 1 72 ? -4.554 -4.444 -4.923 1.00 91.69 72 SER A O 1
ATOM 605 N N . ALA A 1 73 ? -3.196 -4.808 -3.144 1.00 94.44 73 ALA A N 1
ATOM 606 C CA . ALA A 1 73 ? -4.222 -5.136 -2.166 1.00 94.44 73 ALA A CA 1
ATOM 607 C C . ALA A 1 73 ? -4.169 -4.149 -0.989 1.00 94.44 73 ALA A C 1
ATOM 609 O O . ALA A 1 73 ? -3.102 -3.913 -0.423 1.00 94.44 73 ALA A O 1
ATOM 610 N N . LEU A 1 74 ? -5.322 -3.582 -0.620 1.00 95.12 74 LEU A N 1
ATOM 611 C CA . LEU A 1 74 ? -5.505 -2.799 0.605 1.00 95.12 74 LEU A CA 1
ATOM 612 C C . LEU A 1 74 ? -6.343 -3.629 1.578 1.00 95.12 74 LEU A C 1
ATOM 614 O O . LEU A 1 74 ? -7.503 -3.921 1.298 1.00 95.12 74 LEU A O 1
ATOM 618 N N . ILE A 1 75 ? -5.746 -4.016 2.699 1.00 96.69 75 ILE A N 1
ATOM 619 C CA . ILE A 1 75 ? -6.290 -5.010 3.622 1.00 96.69 75 ILE A CA 1
ATOM 620 C C . ILE A 1 75 ? -6.461 -4.368 4.998 1.00 96.69 75 ILE A C 1
ATOM 622 O O . ILE A 1 75 ? -5.510 -3.846 5.581 1.00 96.69 75 ILE A O 1
ATOM 626 N N . GLY A 1 76 ? -7.686 -4.411 5.521 1.00 96.75 76 GLY A N 1
ATOM 627 C CA . GLY A 1 76 ? -7.969 -4.021 6.900 1.00 96.75 76 GLY A CA 1
ATOM 628 C C . GLY A 1 76 ? -7.421 -5.059 7.879 1.00 96.75 76 GLY A C 1
ATOM 629 O O . GLY A 1 76 ? -7.681 -6.249 7.720 1.00 96.75 76 GLY A O 1
ATOM 630 N N . VAL A 1 77 ? -6.684 -4.615 8.894 1.00 96.50 77 VAL A N 1
ATOM 631 C CA . VAL A 1 77 ? -6.137 -5.470 9.957 1.00 96.50 77 VAL A CA 1
ATOM 632 C C . VAL A 1 77 ? -6.488 -4.908 11.329 1.00 96.50 77 VAL A C 1
ATOM 634 O O . VAL A 1 77 ? -6.699 -3.709 11.484 1.00 96.50 77 VAL A O 1
ATOM 637 N N . SER A 1 78 ? -6.543 -5.760 12.351 1.00 95.25 78 SER A N 1
ATOM 638 C CA . SER A 1 78 ? -6.890 -5.324 13.710 1.00 95.25 78 SER A CA 1
ATOM 639 C C . SER A 1 78 ? -5.777 -4.517 14.383 1.00 95.25 78 SER A C 1
ATOM 641 O O . SER A 1 78 ? -6.061 -3.649 15.211 1.00 95.25 78 SER A O 1
ATOM 643 N N . ARG A 1 79 ? -4.509 -4.802 14.060 1.00 94.06 79 ARG A N 1
ATOM 644 C CA . ARG A 1 79 ? -3.340 -4.146 14.656 1.00 94.06 79 ARG A CA 1
ATOM 645 C C . ARG A 1 79 ? -2.090 -4.347 13.793 1.00 94.06 79 ARG A C 1
ATOM 647 O O . ARG A 1 79 ? -1.999 -5.325 13.057 1.00 94.06 79 ARG A O 1
ATOM 654 N N . LEU A 1 80 ? -1.137 -3.428 13.920 1.00 94.62 80 LEU A N 1
ATOM 655 C CA . LEU A 1 80 ? 0.199 -3.485 13.320 1.00 94.62 80 LEU A CA 1
ATOM 656 C C . LEU A 1 80 ? 1.270 -3.389 14.416 1.00 94.62 80 LEU A C 1
ATOM 658 O O . LEU A 1 80 ? 0.941 -3.186 15.588 1.00 94.62 80 LEU A O 1
ATOM 662 N N . MET A 1 81 ? 2.540 -3.549 14.042 1.00 89.38 81 MET A N 1
ATOM 663 C CA . MET A 1 81 ? 3.678 -3.240 14.911 1.00 89.38 81 MET A CA 1
ATOM 664 C C . MET A 1 81 ? 4.333 -1.924 14.447 1.00 89.38 81 MET A C 1
ATOM 666 O O . MET A 1 81 ? 4.653 -1.806 13.265 1.00 89.38 81 MET A O 1
ATOM 670 N N . PRO A 1 82 ? 4.578 -0.941 15.335 1.00 87.44 82 PRO A N 1
ATOM 671 C CA . PRO A 1 82 ? 4.134 -0.865 16.731 1.00 87.44 82 PRO A CA 1
ATOM 672 C C . PRO A 1 82 ? 2.608 -0.758 16.858 1.00 87.44 82 PRO A C 1
ATOM 674 O O . PRO A 1 82 ? 1.914 -0.529 15.873 1.00 87.44 82 PRO A O 1
ATOM 677 N N . VAL A 1 83 ? 2.084 -0.943 18.076 1.00 84.38 83 VAL A N 1
ATOM 678 C CA . VAL A 1 83 ? 0.636 -1.034 18.372 1.00 84.38 83 VAL A CA 1
ATOM 679 C C . VAL A 1 83 ? -0.173 0.176 17.875 1.00 84.38 83 VAL A C 1
ATOM 681 O O . VAL A 1 83 ? -1.360 0.041 17.583 1.00 84.38 83 VAL A O 1
ATOM 684 N N . ASP A 1 84 ? 0.458 1.343 17.772 1.00 87.06 84 ASP A N 1
ATOM 685 C CA . ASP A 1 84 ? -0.087 2.602 17.252 1.00 87.06 84 ASP A CA 1
ATOM 686 C C . ASP A 1 84 ? 0.120 2.790 15.734 1.00 87.06 84 ASP A C 1
ATOM 688 O O . ASP A 1 84 ? -0.200 3.840 15.172 1.00 87.06 84 ASP A O 1
ATOM 692 N N . GLY A 1 85 ? 0.626 1.766 15.048 1.00 89.44 85 GLY A N 1
ATOM 693 C CA . GLY A 1 85 ? 0.806 1.727 13.607 1.00 89.44 85 GLY A CA 1
ATOM 694 C C . GLY A 1 85 ? -0.522 1.862 12.862 1.00 89.44 85 GLY A C 1
ATOM 695 O O . GLY A 1 85 ? -1.473 1.111 13.082 1.00 89.44 85 GLY A O 1
ATOM 696 N N . LEU A 1 86 ? -0.578 2.829 11.945 1.00 92.25 86 LEU A N 1
ATOM 697 C CA . LEU A 1 86 ? -1.773 3.103 11.139 1.00 92.25 86 LEU A CA 1
ATOM 698 C C . LEU A 1 86 ? -1.731 2.464 9.751 1.00 92.25 86 LEU A C 1
ATOM 700 O O . LEU A 1 86 ? -2.778 2.198 9.164 1.00 92.25 86 LEU A O 1
ATOM 704 N N . LEU A 1 87 ? -0.528 2.245 9.222 1.00 93.12 87 LEU A N 1
ATOM 705 C CA . LEU A 1 87 ? -0.317 1.766 7.865 1.00 93.12 87 LEU A CA 1
ATOM 706 C C . LEU A 1 87 ? 0.998 0.992 7.777 1.00 93.12 87 LEU A C 1
ATOM 708 O O . LEU A 1 87 ? 2.032 1.515 8.182 1.00 93.12 87 LEU A O 1
ATOM 712 N N . GLU A 1 88 ? 0.991 -0.184 7.169 1.00 93.00 88 GLU A N 1
ATOM 713 C CA . GLU A 1 88 ? 2.203 -0.895 6.761 1.00 93.00 88 GLU A CA 1
ATOM 714 C C . GLU A 1 88 ? 2.142 -1.169 5.259 1.00 93.00 88 GLU A C 1
ATOM 716 O O . GLU A 1 88 ? 1.077 -1.459 4.717 1.00 93.00 88 GLU A O 1
ATOM 721 N N . ILE A 1 89 ? 3.278 -1.027 4.576 1.00 92.06 89 ILE A N 1
ATOM 722 C CA . ILE A 1 89 ? 3.383 -1.229 3.132 1.00 92.06 89 ILE A CA 1
ATOM 723 C C . ILE A 1 89 ? 4.493 -2.234 2.880 1.00 92.06 89 ILE A C 1
ATOM 725 O O . ILE A 1 89 ? 5.653 -1.982 3.206 1.00 92.06 89 ILE A O 1
ATOM 729 N N . GLN A 1 90 ? 4.127 -3.342 2.256 1.00 92.19 90 GLN A N 1
ATOM 730 C CA . GLN A 1 90 ? 5.047 -4.345 1.745 1.00 92.19 90 GLN A CA 1
ATOM 731 C C . GLN A 1 90 ? 4.967 -4.332 0.221 1.00 92.19 90 GLN A C 1
ATOM 733 O O . GLN A 1 90 ? 3.890 -4.155 -0.343 1.00 92.19 90 GLN A O 1
ATOM 738 N N . ALA A 1 91 ? 6.092 -4.488 -0.468 1.00 89.88 91 ALA A N 1
ATOM 739 C CA . ALA A 1 91 ? 6.099 -4.501 -1.925 1.00 89.88 91 ALA A CA 1
ATOM 740 C C . ALA A 1 91 ? 7.219 -5.369 -2.477 1.00 89.88 91 ALA A C 1
ATOM 742 O O . ALA A 1 91 ? 8.229 -5.598 -1.811 1.00 89.88 91 ALA A O 1
ATOM 743 N N . ILE A 1 92 ? 7.036 -5.796 -3.721 1.00 89.69 92 ILE A N 1
ATOM 744 C CA . ILE A 1 92 ? 8.020 -6.552 -4.489 1.00 89.69 92 ILE A CA 1
ATOM 745 C C . ILE A 1 92 ? 8.400 -5.715 -5.704 1.00 89.69 92 ILE A C 1
ATOM 747 O O . ILE A 1 92 ? 7.524 -5.209 -6.410 1.00 89.69 92 ILE A O 1
ATOM 751 N N . ALA A 1 93 ? 9.704 -5.598 -5.943 1.00 87.31 93 ALA A N 1
ATOM 752 C CA . ALA A 1 93 ? 10.254 -4.994 -7.145 1.00 87.31 93 ALA A CA 1
ATOM 753 C C . ALA A 1 93 ? 11.034 -6.032 -7.958 1.00 87.31 93 ALA A C 1
ATOM 755 O O . ALA A 1 93 ? 11.727 -6.873 -7.380 1.00 87.31 93 ALA A O 1
ATOM 756 N N . VAL A 1 94 ? 10.920 -5.966 -9.283 1.00 85.44 94 VAL A N 1
ATOM 757 C CA . VAL A 1 94 ? 11.711 -6.766 -10.221 1.00 85.44 94 VAL A CA 1
ATOM 758 C C . VAL A 1 94 ? 12.779 -5.864 -10.801 1.00 85.44 94 VAL A C 1
ATOM 760 O O . VAL A 1 94 ? 12.475 -4.837 -1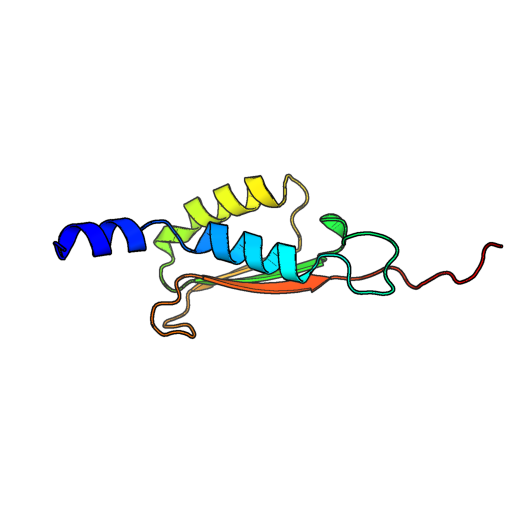1.396 1.00 85.44 94 VAL A O 1
ATOM 763 N N . LEU A 1 95 ? 14.033 -6.250 -10.601 1.00 80.38 95 LEU A N 1
ATOM 764 C CA . LEU A 1 95 ? 15.175 -5.479 -11.063 1.00 80.38 95 LEU A CA 1
ATOM 765 C C . LEU A 1 95 ? 15.729 -6.120 -12.330 1.00 80.38 95 LEU A C 1
ATOM 767 O O . LEU A 1 95 ? 15.780 -7.352 -12.395 1.00 80.38 95 LEU A O 1
ATOM 771 N N . PRO A 1 96 ? 16.161 -5.327 -13.324 1.00 72.69 96 PRO A N 1
ATOM 772 C CA . PRO A 1 96 ? 16.810 -5.888 -14.495 1.00 72.69 96 PRO A CA 1
ATOM 773 C C . PRO A 1 96 ? 18.053 -6.673 -14.069 1.00 72.69 96 PRO A C 1
ATOM 775 O O . PRO A 1 96 ? 18.803 -6.257 -13.177 1.00 72.69 96 PRO A O 1
ATOM 778 N N . CYS A 1 97 ? 18.269 -7.818 -14.720 1.00 62.06 97 CYS A N 1
ATOM 779 C CA . CYS A 1 97 ? 19.537 -8.523 -14.614 1.00 62.06 97 CYS A CA 1
ATOM 780 C C . CYS A 1 97 ? 20.646 -7.565 -15.059 1.00 62.06 97 CYS A C 1
ATOM 782 O O . CYS A 1 97 ? 20.480 -6.816 -16.022 1.00 62.06 97 CYS A O 1
ATOM 784 N N . ARG A 1 98 ? 21.769 -7.549 -14.339 1.00 61.69 98 ARG A N 1
ATOM 785 C CA . ARG A 1 98 ? 22.935 -6.792 -14.787 1.00 61.69 98 ARG A CA 1
ATOM 786 C C . ARG A 1 98 ? 23.421 -7.419 -16.088 1.00 61.69 98 ARG A C 1
ATOM 788 O O . ARG A 1 98 ? 24.090 -8.447 -16.042 1.00 61.69 98 ARG A O 1
ATOM 795 N N . ASP A 1 99 ? 23.170 -6.771 -17.214 1.00 56.06 99 ASP A N 1
ATOM 796 C CA . ASP A 1 99 ? 23.959 -7.039 -18.405 1.00 56.06 99 ASP A CA 1
ATOM 797 C C . ASP A 1 99 ? 25.367 -6.511 -18.115 1.00 56.06 99 ASP A C 1
ATOM 799 O O . ASP A 1 99 ? 25.653 -5.321 -18.230 1.00 56.06 99 ASP A O 1
ATOM 803 N N . THR A 1 100 ? 26.280 -7.389 -17.699 1.00 54.41 100 THR A N 1
ATOM 804 C CA . THR A 1 100 ? 27.722 -7.089 -17.671 1.00 54.41 100 THR A CA 1
ATOM 805 C C . THR A 1 100 ? 28.319 -7.065 -19.081 1.00 54.41 100 THR A C 1
ATOM 807 O O . THR A 1 100 ? 29.523 -7.228 -19.246 1.00 54.41 100 THR A O 1
ATOM 810 N N . ALA A 1 101 ? 27.491 -6.894 -20.109 1.00 53.41 101 ALA A N 1
ATOM 811 C CA . ALA A 1 101 ? 27.888 -6.904 -21.501 1.00 53.41 101 ALA A CA 1
ATOM 812 C C . ALA A 1 101 ? 27.513 -5.572 -22.148 1.00 53.41 101 ALA A C 1
ATOM 814 O O . ALA A 1 101 ? 26.471 -5.448 -22.780 1.00 53.41 101 ALA A O 1
ATOM 815 N N . THR A 1 102 ? 28.371 -4.570 -21.969 1.00 40.75 102 THR A N 1
ATOM 816 C CA . THR A 1 102 ? 28.897 -3.709 -23.045 1.00 40.75 102 THR A CA 1
ATOM 817 C C . THR A 1 102 ? 30.165 -3.024 -22.490 1.00 40.75 102 THR A C 1
ATOM 819 O O . THR A 1 102 ? 30.136 -2.663 -21.310 1.00 40.75 102 THR A O 1
ATOM 822 N N . PRO A 1 103 ? 31.269 -2.915 -23.265 1.00 50.66 103 PRO A N 1
ATOM 823 C CA . PRO A 1 103 ? 32.557 -2.367 -22.812 1.00 50.66 103 PRO A CA 1
ATOM 824 C C . PRO A 1 103 ? 32.485 -0.951 -22.234 1.00 50.66 103 PRO A C 1
ATOM 826 O O . PRO A 1 103 ? 31.617 -0.167 -22.683 1.00 50.66 103 PRO A O 1
#

Radius of gyration: 16.87 Å; chains: 1; bounding box: 44×30×50 Å

Foldseek 3Di:
DDPVVVVVVLPPDCLLVQVVVVQVVQQDDPPDPGRDDLVQWQEKEKEFQDCVCVVVSVVSCCVSSPDDDHHYDYHYDNADPPRPDGMHMDTDGHDDDPPPDDD

pLDDT: mean 74.01, std 19.38, range [33.59, 96.75]